Protein AF-A0A3E0RHG5-F1 (afdb_monomer_lite)

pLDDT: mean 84.39, std 18.28, range [41.81, 98.5]

Sequence (102 aa):
MKRLNKLASTSSTVNYKYDEDKYCKELLEYVTATYGQHYATDKFQATEFIIDGGHGTGFCIGNVLKYAQRYGKKGTAADARKDLMKVLHYALIQLHIHDNEL

Secondary structure (DSSP, 8-state):
----------------TT-HHHHHHHHHHHHHHHHHHHTTSS---HHHHHIIIIIHHHHHHHHHHHHHHHTTTSS-HHHHHHHHHHHHHHHHHHHHHHHHH-

Structure (mmCIF, N/CA/C/O backbone):
data_AF-A0A3E0RHG5-F1
#
_entry.id   AF-A0A3E0RHG5-F1
#
loop_
_atom_site.group_PDB
_atom_site.id
_atom_site.type_symbol
_atom_site.label_atom_id
_atom_site.label_alt_id
_atom_site.label_comp_id
_atom_site.label_asym_id
_atom_site.label_entity_id
_atom_site.label_seq_id
_atom_site.pdbx_PDB_ins_code
_atom_site.Cartn_x
_atom_site.Cartn_y
_atom_site.Cartn_z
_atom_site.occupancy
_atom_site.B_iso_or_equiv
_atom_site.auth_seq_id
_atom_site.auth_comp_id
_atom_site.auth_asym_id
_atom_site.auth_atom_id
_atom_site.pdbx_PDB_model_num
ATOM 1 N N . MET A 1 1 ? -41.312 -16.276 -15.930 1.00 50.41 1 MET A N 1
ATOM 2 C CA . MET A 1 1 ? -41.509 -15.877 -14.517 1.00 50.41 1 MET A CA 1
ATOM 3 C C . MET A 1 1 ? -40.624 -16.726 -13.611 1.00 50.41 1 MET A C 1
ATOM 5 O O . MET A 1 1 ? -40.919 -17.897 -13.427 1.00 50.41 1 MET A O 1
ATOM 9 N N . LYS A 1 2 ? -39.556 -16.149 -13.052 1.00 42.69 2 LYS A N 1
ATOM 10 C CA . LYS A 1 2 ? -38.887 -16.627 -11.830 1.00 42.69 2 LYS A CA 1
ATOM 11 C C . LYS A 1 2 ? -38.490 -15.383 -11.033 1.00 42.69 2 LYS A C 1
ATOM 13 O O . LYS A 1 2 ? -37.684 -14.587 -11.499 1.00 42.69 2 LYS A O 1
ATOM 18 N N . ARG A 1 3 ? -39.152 -15.172 -9.892 1.00 45.62 3 ARG A N 1
ATOM 19 C CA . ARG A 1 3 ? -38.770 -14.180 -8.877 1.00 45.62 3 ARG A CA 1
ATOM 20 C C . ARG A 1 3 ? -37.502 -14.680 -8.189 1.00 45.62 3 ARG A C 1
ATOM 22 O O . ARG A 1 3 ? -37.491 -15.832 -7.772 1.00 45.62 3 ARG A O 1
ATOM 29 N N . LEU A 1 4 ? -36.504 -13.818 -8.013 1.00 48.00 4 LEU A N 1
ATOM 30 C CA . LEU A 1 4 ? -35.402 -14.026 -7.072 1.00 48.00 4 LEU A CA 1
ATOM 31 C C . LEU A 1 4 ? -35.085 -12.698 -6.368 1.00 48.00 4 LEU A C 1
ATOM 33 O O . LEU A 1 4 ? -34.482 -11.790 -6.925 1.00 48.00 4 LEU A O 1
ATOM 37 N N . ASN A 1 5 ? -35.649 -12.611 -5.164 1.00 45.66 5 ASN A N 1
ATOM 38 C CA . ASN A 1 5 ? -35.195 -11.959 -3.937 1.00 45.66 5 ASN A CA 1
ATOM 39 C C . ASN A 1 5 ? -34.377 -10.664 -4.038 1.00 45.66 5 ASN A C 1
ATOM 41 O O . ASN A 1 5 ? -33.156 -10.655 -4.155 1.00 45.66 5 ASN A O 1
ATOM 45 N N . LYS A 1 6 ? -35.096 -9.564 -3.800 1.00 47.75 6 LYS A N 1
ATOM 46 C CA . LYS A 1 6 ? -34.581 -8.311 -3.249 1.00 47.75 6 LYS A CA 1
ATOM 47 C C . LYS A 1 6 ? -33.944 -8.607 -1.885 1.00 47.75 6 LYS A C 1
ATOM 49 O O . LYS A 1 6 ? -34.661 -8.791 -0.904 1.00 47.75 6 LYS A O 1
ATOM 54 N N . LEU A 1 7 ? -32.615 -8.675 -1.831 1.00 50.16 7 LEU A N 1
ATOM 55 C CA . LEU A 1 7 ? -31.874 -8.589 -0.574 1.00 50.16 7 LEU A CA 1
ATOM 56 C C . LEU A 1 7 ? -32.158 -7.209 0.021 1.00 50.16 7 LEU A C 1
ATOM 58 O O . LEU A 1 7 ? -31.738 -6.183 -0.511 1.00 50.16 7 LEU A O 1
ATOM 62 N N . ALA A 1 8 ? -32.941 -7.185 1.091 1.00 53.38 8 ALA A N 1
ATOM 63 C CA . ALA A 1 8 ? -33.047 -6.022 1.947 1.00 53.38 8 ALA A CA 1
ATOM 64 C C . ALA A 1 8 ? -31.678 -5.823 2.612 1.00 53.38 8 ALA A C 1
ATOM 66 O O . ALA A 1 8 ? -31.344 -6.558 3.538 1.00 53.38 8 ALA A O 1
ATOM 67 N N . SER A 1 9 ? -30.864 -4.876 2.135 1.00 50.97 9 SER A N 1
ATOM 68 C CA . SER A 1 9 ? -29.702 -4.447 2.910 1.00 50.97 9 SER A CA 1
ATOM 69 C C . SER A 1 9 ? -30.178 -3.415 3.926 1.00 50.97 9 SER A C 1
ATOM 71 O O . SER A 1 9 ? -30.429 -2.246 3.637 1.00 50.97 9 SER A O 1
ATOM 73 N N . THR A 1 10 ? -30.361 -3.877 5.155 1.00 53.81 10 THR A N 1
ATOM 74 C CA . THR A 1 10 ? -30.410 -3.020 6.336 1.00 53.81 10 THR A CA 1
ATOM 75 C C . THR A 1 10 ? -29.021 -2.412 6.525 1.00 53.81 10 THR A C 1
ATOM 77 O O . THR A 1 10 ? -28.228 -2.889 7.330 1.00 53.81 10 THR A O 1
ATOM 80 N N . SER A 1 11 ? -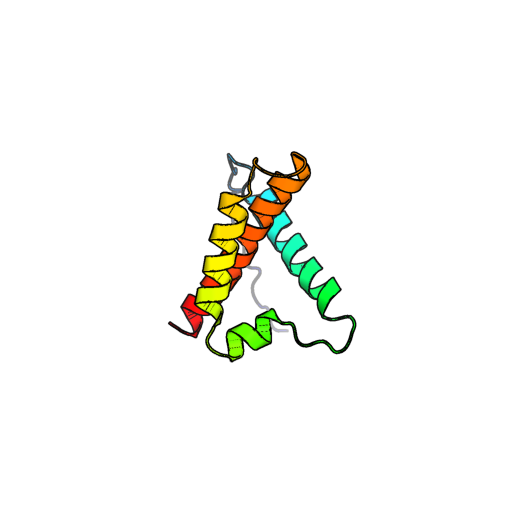28.682 -1.401 5.726 1.00 56.09 11 SER A N 1
ATOM 81 C CA . SER A 1 11 ? -27.459 -0.628 5.915 1.00 56.09 11 SER A CA 1
ATOM 82 C C . SER A 1 11 ? -27.671 0.309 7.097 1.00 56.09 11 SER A C 1
ATOM 84 O O . SER A 1 11 ? -28.073 1.460 6.927 1.00 56.09 11 SER A O 1
ATOM 86 N N . SER A 1 12 ? -27.383 -0.169 8.306 1.00 62.84 12 SER A N 1
ATOM 87 C CA . SER A 1 12 ? -26.899 0.722 9.354 1.00 62.84 12 SER A CA 1
ATOM 88 C C . SER A 1 12 ? -25.632 1.372 8.804 1.00 62.84 12 SER A C 1
ATOM 90 O O . SER A 1 12 ? -24.595 0.718 8.712 1.00 62.84 12 SER A O 1
ATOM 92 N N . THR A 1 13 ? -25.736 2.616 8.342 1.00 77.12 13 THR A N 1
ATOM 93 C CA . THR A 1 13 ? -24.590 3.389 7.866 1.00 77.12 13 THR A CA 1
ATOM 94 C C . THR A 1 13 ? -23.602 3.499 9.020 1.00 77.12 13 THR A C 1
ATOM 96 O O . THR A 1 13 ? -23.852 4.221 9.987 1.00 77.12 13 THR A O 1
ATOM 99 N N . VAL A 1 14 ? -22.527 2.713 8.965 1.00 88.88 14 VAL A N 1
ATOM 100 C CA . VAL A 1 14 ? -21.436 2.787 9.935 1.00 88.88 14 VAL A CA 1
ATOM 101 C C . VAL A 1 14 ? -20.823 4.177 9.807 1.00 88.88 14 VAL A C 1
ATOM 103 O O . VAL A 1 14 ? -20.478 4.602 8.707 1.00 88.88 14 VAL A O 1
ATOM 106 N N . ASN A 1 15 ? -20.736 4.902 10.920 1.00 91.06 15 ASN A N 1
ATOM 107 C CA . ASN A 1 15 ? -20.051 6.186 10.955 1.00 91.06 15 ASN A CA 1
ATOM 108 C C . ASN A 1 15 ? -18.568 5.946 11.258 1.00 91.06 15 ASN A C 1
ATOM 110 O O . ASN A 1 15 ? -18.202 5.638 12.394 1.00 91.06 15 ASN A O 1
ATOM 114 N N . TYR A 1 16 ? -17.742 6.038 10.222 1.00 93.75 16 TYR A N 1
ATOM 115 C CA . TYR A 1 16 ? -16.305 5.807 10.280 1.00 93.75 16 TYR A CA 1
ATOM 116 C C . TYR A 1 16 ? -15.595 7.023 10.880 1.00 93.75 16 TYR A C 1
ATOM 118 O O . TYR A 1 16 ? -15.553 8.098 10.288 1.00 93.75 16 TYR A O 1
ATOM 126 N N . LYS A 1 17 ? -15.060 6.869 12.097 1.00 96.50 17 LYS A N 1
ATOM 127 C CA . LYS A 1 17 ? -14.427 7.966 12.851 1.00 96.50 17 LYS A CA 1
ATOM 128 C C . LYS A 1 17 ? -13.131 8.457 12.200 1.00 96.50 17 LYS A C 1
ATOM 130 O O . LYS A 1 17 ? -12.724 9.593 12.442 1.00 96.50 17 LYS A O 1
ATOM 135 N N . TYR A 1 18 ? -12.464 7.596 11.442 1.00 96.06 18 TYR A N 1
ATOM 136 C CA . TYR A 1 18 ? -11.147 7.844 10.876 1.00 96.06 18 TYR A CA 1
ATOM 137 C C . TYR A 1 18 ? -11.181 7.825 9.347 1.00 96.06 18 TYR A C 1
ATOM 139 O O . TYR A 1 18 ? -10.149 7.562 8.738 1.00 96.06 18 TYR A O 1
ATOM 147 N N . ASP A 1 19 ? -12.339 8.095 8.736 1.00 96.69 19 ASP A N 1
ATOM 148 C CA . ASP A 1 19 ? -12.541 8.064 7.283 1.00 96.69 19 ASP A CA 1
ATOM 149 C C . ASP A 1 19 ? -12.129 6.717 6.646 1.00 96.69 19 ASP A C 1
ATOM 151 O O . ASP A 1 19 ? -11.591 6.670 5.535 1.00 96.69 19 ASP A O 1
ATOM 155 N N . GLU A 1 20 ? -12.304 5.599 7.360 1.00 95.88 20 GLU A N 1
ATOM 156 C CA . GLU A 1 20 ? -11.845 4.288 6.889 1.00 95.88 20 GLU A CA 1
ATOM 157 C C . GLU A 1 20 ? -12.499 3.884 5.562 1.00 95.88 20 GLU A C 1
ATOM 159 O O . GLU A 1 20 ? -11.833 3.328 4.691 1.00 95.88 20 GLU A O 1
ATOM 164 N N . ASP A 1 21 ? -13.773 4.223 5.366 1.00 95.38 21 ASP A N 1
ATOM 165 C CA . ASP A 1 21 ? -14.493 4.031 4.106 1.00 95.38 21 ASP A CA 1
ATOM 166 C C . ASP A 1 21 ? -13.811 4.746 2.935 1.00 95.38 21 ASP A C 1
ATOM 168 O O . ASP A 1 21 ? -13.571 4.151 1.878 1.00 95.38 21 ASP A O 1
ATOM 172 N N . LYS A 1 22 ? -13.438 6.010 3.138 1.00 96.69 22 LYS A N 1
ATOM 173 C CA . LYS A 1 22 ? -12.710 6.811 2.159 1.00 96.69 22 LYS A CA 1
ATOM 174 C C . LYS A 1 22 ? -11.342 6.204 1.870 1.00 96.69 22 LYS A C 1
ATOM 176 O O . LYS A 1 22 ? -10.995 6.048 0.702 1.00 96.69 22 LYS A O 1
ATOM 181 N N . TYR A 1 23 ? -10.563 5.842 2.889 1.00 97.88 23 TYR A N 1
ATOM 182 C CA . TYR A 1 23 ? -9.218 5.301 2.673 1.00 97.88 23 TYR A CA 1
ATOM 183 C C . TYR A 1 23 ? -9.231 3.912 2.031 1.00 97.88 23 TYR A C 1
ATOM 185 O O . TYR A 1 23 ? -8.388 3.638 1.176 1.00 97.88 23 TYR A O 1
ATOM 193 N N . CYS A 1 24 ? -10.203 3.060 2.364 1.00 96.94 24 CYS A N 1
ATOM 194 C CA . CYS A 1 24 ? -10.418 1.790 1.674 1.00 96.94 24 CYS A CA 1
ATOM 195 C C . CYS A 1 24 ? -10.775 2.007 0.200 1.00 96.94 24 CYS A C 1
ATOM 197 O O . CYS A 1 24 ? -10.227 1.326 -0.668 1.00 96.94 24 CYS A O 1
ATOM 199 N N . LYS A 1 25 ? -11.644 2.981 -0.100 1.00 97.12 25 LYS A N 1
ATOM 200 C CA . LYS A 1 25 ? -11.978 3.345 -1.480 1.00 97.12 25 LYS A CA 1
ATOM 201 C C . LYS A 1 25 ? -10.750 3.841 -2.245 1.00 97.12 25 LYS A C 1
ATOM 203 O O . LYS A 1 25 ? -10.491 3.368 -3.346 1.00 97.12 25 LYS A O 1
ATOM 208 N N . GLU A 1 26 ? -9.966 4.738 -1.656 1.00 97.75 26 GLU A N 1
ATOM 209 C CA . GLU A 1 26 ? -8.737 5.240 -2.277 1.00 97.75 26 GLU A CA 1
ATOM 210 C C . GLU A 1 26 ? -7.690 4.137 -2.496 1.00 97.75 26 GLU A C 1
ATOM 212 O O . GLU A 1 26 ? -7.018 4.126 -3.526 1.00 97.75 26 GLU A O 1
ATOM 217 N N . LEU A 1 27 ? -7.551 3.192 -1.5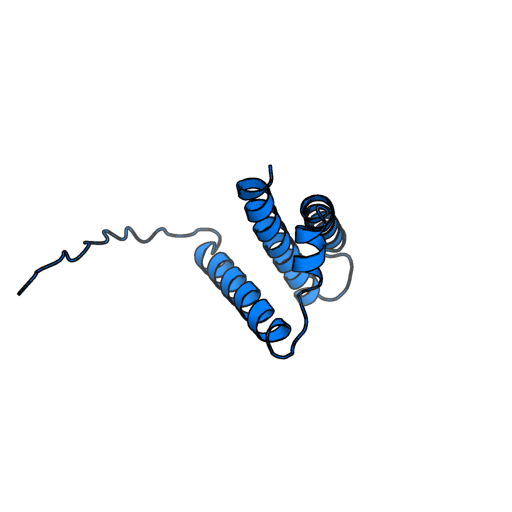58 1.00 97.56 27 LEU A N 1
ATOM 218 C CA . LEU A 1 27 ? -6.679 2.027 -1.729 1.00 97.56 27 LEU A CA 1
ATOM 219 C C . LEU A 1 27 ? -7.137 1.170 -2.912 1.00 97.56 27 LEU A C 1
ATOM 221 O O . LEU A 1 27 ? -6.306 0.751 -3.716 1.00 97.56 27 LEU A O 1
ATOM 225 N N . LEU A 1 28 ? -8.444 0.939 -3.049 1.00 95.69 28 LEU A N 1
ATOM 226 C CA . LEU A 1 28 ? -8.992 0.188 -4.175 1.00 95.69 28 LEU A CA 1
ATOM 227 C C . LEU A 1 28 ? -8.768 0.911 -5.509 1.00 95.69 28 LEU A C 1
ATOM 229 O O . LEU A 1 28 ? -8.389 0.275 -6.490 1.00 95.69 28 LEU A O 1
ATOM 233 N N . GLU A 1 29 ? -8.960 2.230 -5.556 1.00 95.88 29 GLU A N 1
ATOM 234 C CA . GLU A 1 29 ? -8.663 3.048 -6.739 1.00 95.88 29 GLU A CA 1
ATOM 235 C C . GLU A 1 29 ? -7.173 2.992 -7.096 1.00 95.88 29 GLU A C 1
ATOM 237 O O . GLU A 1 29 ? -6.822 2.803 -8.261 1.00 95.88 29 GLU A O 1
ATOM 242 N N . TYR A 1 30 ? -6.293 3.086 -6.094 1.00 93.81 30 TYR A N 1
ATOM 243 C CA . TYR A 1 30 ? -4.851 2.949 -6.269 1.00 93.81 30 TYR A CA 1
ATOM 244 C C . TYR A 1 30 ? -4.478 1.580 -6.848 1.00 93.81 30 TYR A C 1
ATOM 246 O O . TYR A 1 30 ? -3.775 1.528 -7.855 1.00 93.81 30 TYR A O 1
ATOM 254 N N . VAL A 1 31 ? -4.981 0.488 -6.260 1.00 91.62 31 VAL A N 1
ATOM 255 C CA . VAL A 1 31 ? -4.785 -0.883 -6.764 1.00 91.62 31 VAL A CA 1
ATOM 256 C C . VAL A 1 31 ? -5.304 -0.989 -8.196 1.00 91.62 31 VAL A C 1
ATOM 258 O O . VAL A 1 31 ? -4.579 -1.402 -9.086 1.00 91.62 31 VAL A O 1
ATOM 261 N N . THR A 1 32 ? -6.527 -0.543 -8.469 1.00 90.06 32 THR A N 1
ATOM 262 C CA . THR A 1 32 ? -7.114 -0.602 -9.818 1.00 90.06 32 THR A CA 1
ATOM 263 C C . THR A 1 32 ? -6.249 0.141 -10.841 1.00 90.06 32 THR A C 1
ATOM 265 O O . THR A 1 32 ? -6.026 -0.342 -11.953 1.00 90.06 32 THR A O 1
ATOM 268 N N . ALA A 1 33 ? -5.696 1.295 -10.462 1.00 88.69 33 ALA A N 1
ATOM 269 C CA . ALA A 1 33 ? -4.795 2.054 -11.316 1.00 88.69 33 ALA A CA 1
ATOM 270 C C . ALA A 1 33 ? -3.466 1.325 -11.585 1.00 88.69 33 ALA A C 1
ATOM 272 O O . ALA A 1 33 ? -2.921 1.477 -12.682 1.00 88.69 33 ALA A O 1
ATOM 273 N N . THR A 1 34 ? -2.947 0.515 -10.650 1.00 82.50 34 THR A N 1
ATOM 274 C CA . THR A 1 34 ? -1.744 -0.292 -10.920 1.00 82.50 34 THR A CA 1
ATOM 275 C C . THR A 1 34 ? -2.025 -1.363 -11.973 1.00 82.50 34 THR A C 1
ATOM 277 O O . THR A 1 34 ? -1.207 -1.533 -12.874 1.00 82.50 34 THR A O 1
ATOM 280 N N . TYR A 1 35 ? -3.209 -1.983 -11.984 1.00 76.00 35 TYR A N 1
ATOM 281 C CA . TYR A 1 35 ? -3.618 -2.854 -13.095 1.00 76.00 35 TYR A CA 1
ATOM 282 C C . TYR A 1 35 ? -3.702 -2.068 -14.425 1.00 76.00 35 TYR A C 1
ATOM 284 O O . TYR A 1 35 ? -3.186 -2.496 -15.453 1.00 76.00 35 TYR A O 1
ATOM 292 N N . GLY A 1 36 ? -4.242 -0.849 -14.434 1.00 65.69 36 GLY A N 1
ATOM 293 C CA . GLY A 1 36 ? -4.286 -0.035 -15.661 1.00 65.69 36 GLY A CA 1
ATOM 294 C C . GLY A 1 36 ? -2.906 0.317 -16.247 1.00 65.69 36 GLY A C 1
ATOM 295 O O . GLY A 1 36 ? -2.735 0.348 -17.463 1.00 65.69 36 GLY A O 1
ATOM 296 N N . GLN A 1 37 ? -1.911 0.569 -15.393 1.00 62.84 37 GLN A N 1
ATOM 297 C CA . GLN A 1 37 ? -0.549 0.927 -15.816 1.00 62.84 37 GLN A CA 1
ATOM 298 C C . GLN A 1 37 ? 0.299 -0.285 -16.220 1.00 62.84 37 GLN A C 1
ATOM 300 O O . GLN A 1 37 ? 1.207 -0.153 -17.040 1.00 62.84 37 GLN A O 1
ATOM 305 N N . HIS A 1 38 ? 0.021 -1.458 -15.653 1.00 53.78 38 HIS A N 1
ATOM 306 C CA . HIS A 1 38 ? 0.804 -2.664 -15.900 1.00 53.78 38 HIS A CA 1
ATOM 307 C C . HIS A 1 38 ? 0.264 -3.533 -17.047 1.00 53.78 38 HIS A C 1
ATOM 309 O O . HIS A 1 38 ? 1.060 -4.167 -17.730 1.00 53.78 38 HIS A O 1
ATOM 315 N N . TYR A 1 39 ? -1.047 -3.533 -17.312 1.00 49.69 39 TYR A N 1
ATOM 316 C CA . TYR A 1 39 ? -1.666 -4.437 -18.298 1.00 49.69 39 TYR A CA 1
ATOM 317 C C . TYR A 1 39 ? -1.795 -3.833 -19.710 1.00 49.69 39 TYR A C 1
ATOM 319 O O . TYR A 1 39 ? -2.291 -4.486 -20.623 1.00 49.69 39 TYR A O 1
ATOM 327 N N . ALA A 1 40 ? -1.327 -2.599 -19.922 1.00 52.28 40 ALA A N 1
ATOM 328 C CA . ALA A 1 40 ? -1.411 -1.921 -21.217 1.00 52.28 40 ALA A CA 1
ATOM 329 C C . ALA A 1 40 ? -0.348 -2.372 -22.243 1.00 52.28 40 ALA A C 1
ATOM 331 O O . ALA A 1 40 ? -0.347 -1.879 -23.371 1.00 52.28 40 ALA A O 1
ATOM 332 N N . THR A 1 41 ? 0.596 -3.257 -21.900 1.00 41.81 41 THR A N 1
ATOM 333 C CA . THR A 1 41 ? 1.600 -3.756 -22.862 1.00 41.81 41 THR A CA 1
ATOM 334 C C . THR A 1 41 ? 2.270 -5.018 -22.323 1.00 41.81 41 THR A C 1
ATOM 336 O O . THR A 1 41 ? 3.048 -4.865 -21.395 1.00 41.81 41 THR A O 1
ATOM 339 N N . ASP A 1 42 ? 1.971 -6.211 -22.866 1.00 48.12 42 ASP A N 1
ATOM 340 C CA . ASP A 1 42 ? 2.711 -7.508 -22.849 1.00 48.12 42 ASP A CA 1
ATOM 341 C C . ASP A 1 42 ? 3.836 -7.752 -21.806 1.00 48.12 42 ASP A C 1
ATOM 343 O O . ASP A 1 42 ? 4.848 -8.400 -22.077 1.00 48.12 42 ASP A O 1
ATOM 347 N N . LYS A 1 43 ? 3.697 -7.243 -20.585 1.00 44.72 43 LYS A N 1
ATOM 348 C CA . LYS A 1 43 ? 4.707 -7.288 -19.534 1.00 44.72 43 LYS A CA 1
ATOM 349 C C . LYS A 1 43 ? 4.062 -7.921 -18.324 1.00 44.72 43 LYS A C 1
ATOM 351 O O . LYS A 1 43 ? 3.400 -7.242 -17.543 1.00 44.72 43 LYS A O 1
ATOM 356 N N . PHE A 1 44 ? 4.299 -9.223 -18.190 1.00 54.97 44 PHE A N 1
ATOM 357 C CA . PHE A 1 44 ? 4.239 -9.941 -16.921 1.00 54.97 44 PHE A CA 1
ATOM 358 C C . PHE A 1 44 ? 4.654 -9.002 -15.788 1.00 54.97 44 PHE A C 1
ATOM 360 O O . PHE A 1 44 ? 5.728 -8.384 -15.861 1.00 54.97 44 PHE A O 1
ATOM 367 N N . GLN A 1 45 ? 3.804 -8.833 -14.771 1.00 64.12 45 GLN A N 1
ATOM 368 C CA . GLN A 1 45 ? 4.208 -7.991 -13.658 1.00 64.12 45 GLN A CA 1
ATOM 369 C C . GLN A 1 45 ? 5.410 -8.652 -13.000 1.00 64.12 45 GLN A C 1
ATOM 371 O O . GLN A 1 45 ? 5.353 -9.816 -12.616 1.00 64.12 45 GLN A O 1
ATOM 376 N N . ALA A 1 46 ? 6.501 -7.904 -12.825 1.00 70.06 46 ALA A N 1
ATOM 377 C CA . ALA A 1 46 ? 7.650 -8.396 -12.067 1.00 70.06 46 ALA A CA 1
ATOM 378 C C . ALA A 1 46 ? 7.212 -8.951 -10.697 1.00 70.06 46 ALA A C 1
ATOM 380 O O . ALA A 1 46 ? 7.796 -9.910 -10.214 1.00 70.06 46 ALA A O 1
ATOM 381 N N . THR A 1 47 ? 6.146 -8.392 -10.116 1.00 75.31 47 THR A N 1
ATOM 382 C CA . THR A 1 47 ? 5.487 -8.902 -8.911 1.00 75.31 47 THR A CA 1
ATOM 383 C C . THR A 1 47 ? 4.929 -10.318 -9.077 1.00 75.31 47 THR A C 1
ATOM 385 O O . THR A 1 47 ? 5.225 -11.152 -8.233 1.00 75.31 47 THR A O 1
ATOM 388 N N . GLU A 1 48 ? 4.177 -10.607 -10.145 1.00 78.31 48 GLU A N 1
ATOM 389 C CA . GLU A 1 48 ? 3.634 -11.951 -10.423 1.00 78.31 48 GLU A CA 1
ATOM 390 C C . GLU A 1 48 ? 4.776 -12.961 -10.567 1.00 78.31 48 GLU A C 1
ATOM 392 O O . GLU A 1 48 ? 4.794 -13.961 -9.865 1.00 78.31 48 GLU A O 1
ATOM 397 N N . PHE A 1 49 ? 5.817 -12.637 -11.344 1.00 82.50 49 PHE A N 1
ATOM 398 C CA . PHE A 1 49 ? 6.978 -13.524 -11.500 1.00 82.50 49 PHE A CA 1
ATOM 399 C C . PHE A 1 49 ? 7.728 -13.780 -10.180 1.00 82.50 49 PHE A C 1
ATOM 401 O O . PHE A 1 49 ? 8.225 -14.877 -9.937 1.00 82.50 49 PHE A O 1
ATOM 408 N N . ILE A 1 50 ? 7.837 -12.767 -9.315 1.00 83.88 50 ILE A N 1
ATOM 409 C CA . ILE A 1 50 ? 8.473 -12.902 -7.996 1.00 83.88 50 ILE A CA 1
ATOM 410 C C . ILE A 1 50 ? 7.631 -13.782 -7.062 1.00 83.88 50 ILE A C 1
ATOM 412 O O . ILE A 1 50 ? 8.198 -14.547 -6.279 1.00 83.88 50 ILE A O 1
ATOM 416 N N . ILE A 1 51 ? 6.303 -13.666 -7.126 1.00 85.56 51 ILE A N 1
ATOM 417 C CA . ILE A 1 51 ? 5.376 -14.480 -6.333 1.00 85.56 51 ILE A CA 1
ATOM 418 C C . ILE A 1 51 ? 5.403 -15.925 -6.836 1.00 85.56 51 ILE A C 1
ATOM 420 O O . ILE A 1 51 ? 5.756 -16.807 -6.059 1.00 85.56 51 ILE A O 1
ATOM 424 N N . ASP A 1 52 ? 5.202 -16.141 -8.138 1.00 84.88 52 ASP A N 1
ATOM 425 C CA . ASP A 1 52 ? 5.260 -17.459 -8.787 1.00 84.88 52 ASP A CA 1
ATOM 426 C C . ASP A 1 52 ? 6.618 -18.154 -8.574 1.00 84.88 52 ASP A C 1
ATOM 428 O O . ASP A 1 52 ? 6.710 -19.379 -8.514 1.00 84.88 52 ASP A O 1
ATOM 432 N N . GLY A 1 53 ? 7.693 -17.372 -8.421 1.00 86.19 53 GLY A N 1
ATOM 433 C CA . GLY A 1 53 ? 9.033 -17.850 -8.080 1.00 86.19 53 GLY A CA 1
ATOM 434 C C . GLY A 1 53 ? 9.237 -18.243 -6.609 1.00 86.19 53 GLY A C 1
ATOM 435 O O . GLY A 1 53 ? 10.367 -18.535 -6.222 1.00 86.19 53 GLY A O 1
ATOM 436 N N . GLY A 1 54 ? 8.197 -18.219 -5.768 1.00 87.75 54 GLY A N 1
ATOM 437 C CA . GLY A 1 54 ? 8.268 -18.572 -4.344 1.00 87.75 54 GLY A CA 1
ATOM 438 C C . GLY A 1 54 ? 8.935 -17.508 -3.463 1.00 87.75 54 GLY A C 1
ATOM 439 O O . GLY A 1 54 ? 9.377 -17.791 -2.347 1.00 87.75 54 GLY A O 1
ATOM 440 N N . HIS A 1 55 ? 9.048 -16.270 -3.949 1.00 92.69 55 HIS A N 1
ATOM 441 C CA . HIS A 1 55 ? 9.690 -15.161 -3.235 1.00 92.69 55 HIS A CA 1
ATOM 442 C C . HIS A 1 55 ? 8.701 -14.073 -2.790 1.00 92.69 55 HIS A C 1
ATOM 444 O O . HIS A 1 55 ? 9.114 -13.027 -2.276 1.00 92.69 55 HIS A O 1
ATOM 450 N N . GLY A 1 56 ? 7.397 -14.329 -2.931 1.00 92.25 56 GLY A N 1
ATOM 451 C CA . GLY A 1 56 ? 6.327 -13.374 -2.656 1.00 92.25 56 GLY A CA 1
ATOM 452 C C . GLY A 1 56 ? 6.356 -12.792 -1.240 1.00 92.25 56 GLY A C 1
ATOM 453 O O . GLY A 1 56 ? 6.316 -11.569 -1.083 1.00 92.25 56 GLY A O 1
ATOM 454 N N . THR A 1 57 ? 6.511 -13.633 -0.210 1.00 95.50 57 THR A N 1
ATOM 455 C CA . THR A 1 57 ? 6.496 -13.160 1.188 1.00 95.50 57 THR A CA 1
ATOM 456 C C . THR A 1 57 ? 7.667 -12.226 1.503 1.00 95.50 57 THR A C 1
ATOM 458 O O . THR A 1 57 ? 7.483 -11.121 2.020 1.00 95.50 57 THR A O 1
ATOM 461 N N . GLY A 1 58 ? 8.891 -12.626 1.144 1.00 95.38 58 GLY A N 1
ATOM 462 C CA . GLY A 1 58 ? 10.077 -11.791 1.356 1.00 95.38 58 GLY A CA 1
ATOM 463 C C . GLY A 1 58 ? 9.985 -10.461 0.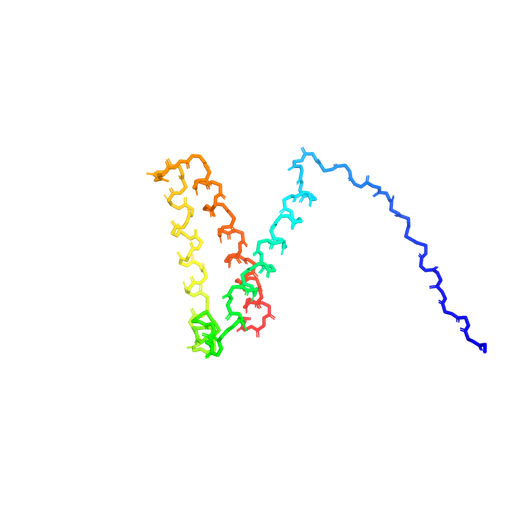605 1.00 95.38 58 GLY A C 1
ATOM 464 O O . GLY A 1 58 ? 10.332 -9.407 1.144 1.00 95.38 58 GLY A O 1
ATOM 465 N N . PHE A 1 59 ? 9.447 -10.491 -0.616 1.00 94.62 59 PHE A N 1
ATOM 466 C CA . PHE A 1 59 ? 9.227 -9.298 -1.421 1.00 94.62 59 PHE A CA 1
ATOM 467 C C . PHE A 1 59 ? 8.201 -8.343 -0.799 1.00 94.62 59 PHE A C 1
ATOM 469 O O . PHE A 1 59 ? 8.478 -7.143 -0.681 1.00 94.62 59 PHE A O 1
ATOM 476 N N . CYS A 1 60 ? 7.040 -8.843 -0.371 1.00 95.94 60 CYS A N 1
ATOM 477 C CA . CYS A 1 60 ? 5.976 -8.002 0.175 1.00 95.94 60 CYS A CA 1
ATOM 478 C C . CYS A 1 60 ? 6.365 -7.407 1.532 1.00 95.94 60 CYS A C 1
ATOM 480 O O . CYS A 1 60 ? 6.338 -6.183 1.690 1.00 95.94 60 CYS A O 1
ATOM 482 N N . ILE A 1 61 ? 6.826 -8.233 2.478 1.00 97.62 61 ILE A N 1
ATOM 483 C CA . ILE A 1 61 ? 7.281 -7.762 3.796 1.00 97.62 61 ILE A CA 1
ATOM 484 C C . ILE A 1 61 ? 8.466 -6.798 3.657 1.00 97.62 61 ILE A C 1
ATOM 486 O O . ILE A 1 61 ? 8.485 -5.741 4.292 1.00 97.62 61 ILE A O 1
ATOM 490 N N . GLY A 1 62 ? 9.424 -7.096 2.773 1.00 97.50 62 GLY A N 1
ATOM 491 C CA . GLY A 1 62 ? 10.551 -6.205 2.498 1.00 97.50 62 GLY A CA 1
ATOM 492 C C . GLY A 1 62 ? 10.109 -4.830 1.985 1.00 97.50 62 GLY A C 1
ATOM 493 O O . GLY A 1 62 ? 10.637 -3.801 2.414 1.00 97.50 62 GLY A O 1
ATOM 494 N N . ASN A 1 63 ? 9.102 -4.776 1.108 1.00 97.81 63 ASN A N 1
ATOM 495 C CA . ASN A 1 63 ? 8.548 -3.509 0.632 1.00 97.81 63 ASN A CA 1
ATOM 496 C C . ASN A 1 63 ? 7.770 -2.755 1.717 1.00 97.81 63 ASN A C 1
ATOM 498 O O . ASN A 1 63 ? 7.936 -1.536 1.818 1.00 97.81 63 ASN A O 1
ATOM 502 N N . VAL A 1 64 ? 6.982 -3.448 2.545 1.00 98.38 64 VAL A N 1
ATOM 503 C CA . VAL A 1 64 ? 6.314 -2.846 3.713 1.00 98.38 64 VAL A CA 1
ATOM 504 C C . VAL A 1 64 ? 7.345 -2.161 4.610 1.00 98.38 64 VAL A C 1
ATOM 506 O O . VAL A 1 64 ? 7.222 -0.965 4.879 1.00 98.38 64 VAL A O 1
ATOM 509 N N . LEU A 1 65 ? 8.411 -2.871 4.993 1.00 98.50 65 LEU A N 1
ATOM 510 C CA . LEU A 1 65 ? 9.483 -2.324 5.830 1.00 98.50 65 LEU A CA 1
ATOM 511 C C . LEU A 1 65 ? 10.170 -1.125 5.170 1.00 98.50 65 LEU A C 1
ATOM 513 O O . LEU A 1 65 ? 10.336 -0.083 5.803 1.00 98.50 65 LEU A O 1
ATOM 517 N N . LYS A 1 66 ? 10.512 -1.234 3.882 1.00 98.06 66 LYS A N 1
ATOM 518 C CA . LYS A 1 66 ? 11.152 -0.158 3.113 1.00 98.06 66 LYS A CA 1
ATOM 519 C C . LYS A 1 66 ? 10.330 1.134 3.128 1.00 98.06 66 LYS A C 1
ATOM 521 O O . LYS A 1 66 ? 10.891 2.209 3.348 1.00 98.06 66 LYS A O 1
ATOM 526 N N . TYR A 1 67 ? 9.023 1.058 2.869 1.00 98.38 67 TYR A N 1
ATOM 527 C CA . TYR A 1 67 ? 8.171 2.251 2.805 1.00 98.38 67 TYR A CA 1
ATOM 528 C C . TYR A 1 67 ? 7.805 2.784 4.192 1.00 98.38 67 TYR A C 1
ATOM 530 O O . TYR A 1 67 ? 7.824 4.000 4.384 1.00 98.38 67 TYR A O 1
ATOM 538 N N . ALA A 1 68 ? 7.605 1.910 5.180 1.00 98.25 68 ALA A N 1
ATOM 539 C CA . ALA A 1 68 ? 7.440 2.321 6.572 1.00 98.25 68 ALA A CA 1
ATOM 540 C C . ALA A 1 68 ? 8.677 3.075 7.094 1.00 98.25 68 ALA A C 1
ATOM 542 O O . ALA A 1 68 ? 8.553 4.120 7.726 1.00 98.25 68 ALA A O 1
ATOM 543 N N . GLN A 1 69 ? 9.887 2.602 6.776 1.00 98.25 69 GLN A N 1
ATOM 544 C CA . GLN A 1 69 ? 11.130 3.263 7.180 1.00 98.25 69 GLN A CA 1
ATOM 545 C C . GLN A 1 69 ? 11.375 4.596 6.467 1.00 98.25 69 GLN A C 1
ATOM 547 O O . GLN A 1 69 ? 12.056 5.454 7.037 1.00 98.25 69 GLN A O 1
ATOM 552 N N . ARG A 1 70 ? 10.866 4.758 5.237 1.00 98.19 70 ARG A N 1
ATOM 553 C CA . ARG A 1 70 ? 11.023 5.968 4.415 1.00 98.19 70 ARG A CA 1
ATOM 554 C C . ARG A 1 70 ? 10.048 7.083 4.788 1.00 98.19 70 ARG A C 1
ATOM 556 O O . ARG A 1 70 ? 10.400 8.252 4.622 1.00 98.19 70 ARG A O 1
ATOM 563 N N . TYR A 1 71 ? 8.867 6.729 5.289 1.00 98.19 71 TYR A N 1
ATOM 564 C CA . TYR A 1 71 ? 7.808 7.668 5.647 1.00 98.19 71 TYR A CA 1
ATOM 565 C C . TYR A 1 71 ? 8.335 8.845 6.485 1.00 98.19 71 TYR A C 1
ATOM 567 O O . TYR A 1 71 ? 8.988 8.658 7.512 1.00 98.19 71 TYR A O 1
ATOM 575 N N . GLY A 1 72 ? 8.087 10.070 6.013 1.00 96.88 72 GLY A N 1
ATOM 576 C CA . GLY A 1 72 ? 8.509 11.306 6.683 1.00 96.88 72 GLY A CA 1
ATOM 577 C C . GLY A 1 72 ? 10.012 11.616 6.629 1.00 96.88 72 GLY A C 1
ATOM 578 O O . GLY A 1 72 ? 10.419 12.667 7.110 1.00 96.88 72 GLY A O 1
ATOM 579 N N . LYS A 1 73 ? 10.843 10.748 6.032 1.00 96.75 73 LYS A N 1
ATOM 580 C CA . LYS A 1 73 ? 12.305 10.936 5.936 1.00 96.75 73 LYS A CA 1
ATOM 581 C C . LYS A 1 73 ? 12.789 11.375 4.557 1.00 96.75 73 LYS A C 1
ATOM 583 O O . LYS A 1 73 ? 13.948 11.753 4.409 1.00 96.75 73 LYS A O 1
ATOM 588 N N . LYS A 1 74 ? 11.940 11.288 3.529 1.00 93.56 74 LYS A N 1
ATOM 589 C CA . LYS A 1 74 ? 12.290 11.665 2.155 1.00 93.56 74 LYS A CA 1
ATOM 590 C C . LYS A 1 74 ? 11.100 12.282 1.426 1.00 93.56 74 LYS A C 1
ATOM 592 O O . LYS A 1 74 ? 10.021 11.700 1.410 1.00 93.56 74 LYS A O 1
ATOM 597 N N . GLY A 1 75 ? 11.356 13.381 0.718 1.00 95.31 75 GLY A N 1
ATOM 598 C CA . GLY A 1 75 ? 10.392 14.014 -0.180 1.00 95.31 75 GLY A CA 1
ATOM 599 C C . GLY 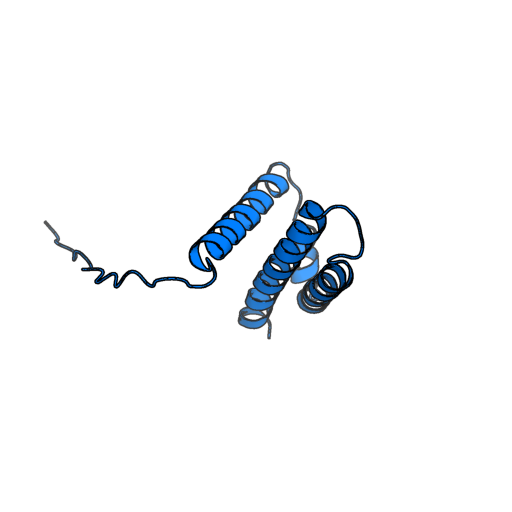A 1 75 ? 9.425 14.953 0.533 1.00 95.31 75 GLY A C 1
ATOM 600 O O . GLY A 1 75 ? 9.722 15.493 1.595 1.00 95.31 75 GLY A O 1
ATOM 601 N N . THR A 1 76 ? 8.279 15.175 -0.099 1.00 98.06 76 THR A N 1
ATOM 602 C CA . THR A 1 76 ? 7.217 16.056 0.398 1.00 98.06 76 THR A CA 1
ATOM 603 C C . THR A 1 76 ? 6.209 15.298 1.268 1.00 98.06 76 THR A C 1
ATOM 605 O O . THR A 1 76 ? 6.200 14.067 1.310 1.00 98.06 76 THR A O 1
ATOM 608 N N . ALA A 1 77 ? 5.282 16.017 1.910 1.00 97.81 77 ALA A N 1
ATOM 609 C CA . ALA A 1 77 ? 4.154 15.397 2.614 1.00 97.81 77 ALA A CA 1
ATOM 610 C C . ALA A 1 77 ? 3.312 14.486 1.696 1.00 97.81 77 ALA A C 1
ATOM 612 O O . ALA A 1 77 ? 2.855 13.421 2.113 1.00 97.81 77 ALA A O 1
ATOM 613 N N . ALA A 1 78 ? 3.158 14.859 0.420 1.00 97.56 78 ALA A N 1
ATOM 614 C CA . ALA A 1 78 ? 2.476 14.026 -0.565 1.00 97.56 78 ALA A CA 1
ATOM 615 C C . ALA A 1 78 ? 3.250 12.729 -0.855 1.00 97.56 78 ALA A C 1
ATOM 617 O O . ALA A 1 78 ? 2.640 11.679 -1.053 1.00 97.56 78 ALA A O 1
ATOM 618 N N . ASP A 1 79 ? 4.584 12.771 -0.848 1.00 97.12 79 ASP A N 1
ATOM 619 C CA . ASP A 1 79 ? 5.408 11.573 -1.030 1.00 97.12 79 ASP A CA 1
ATOM 620 C C . ASP A 1 79 ? 5.351 10.654 0.192 1.00 97.12 79 ASP A C 1
ATOM 622 O O . ASP A 1 79 ? 5.242 9.439 0.031 1.00 97.12 79 ASP A O 1
ATOM 626 N N . ALA A 1 80 ? 5.304 11.223 1.398 1.00 98.00 80 ALA A N 1
ATOM 627 C CA . ALA A 1 80 ? 5.060 10.463 2.619 1.00 98.00 80 ALA A CA 1
ATOM 628 C C . ALA A 1 80 ? 3.682 9.768 2.586 1.00 98.00 80 ALA A C 1
ATOM 630 O O . ALA A 1 80 ? 3.571 8.590 2.915 1.00 98.00 80 ALA A O 1
ATOM 631 N N . ARG A 1 81 ? 2.630 10.435 2.091 1.00 97.94 81 ARG A N 1
ATOM 632 C CA . ARG A 1 81 ? 1.316 9.796 1.895 1.00 97.94 81 ARG A CA 1
ATOM 633 C C . ARG A 1 81 ? 1.371 8.633 0.899 1.00 97.94 81 ARG A C 1
ATOM 635 O O . ARG A 1 81 ? 0.763 7.591 1.136 1.00 97.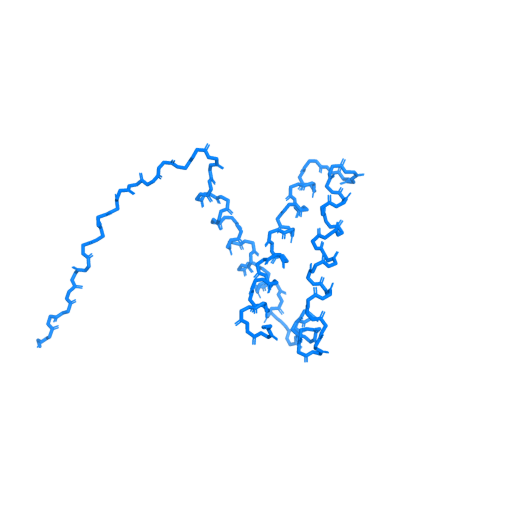94 81 ARG A O 1
ATOM 642 N N . LYS A 1 82 ? 2.114 8.784 -0.204 1.00 96.94 82 LYS A N 1
ATOM 643 C CA . LYS A 1 82 ? 2.327 7.693 -1.172 1.00 96.94 82 LYS A CA 1
ATOM 644 C C . LYS A 1 82 ? 3.047 6.504 -0.532 1.00 96.94 82 LYS A C 1
ATOM 646 O O . LYS A 1 82 ? 2.767 5.373 -0.915 1.00 96.94 82 LYS A O 1
ATOM 651 N N . ASP A 1 83 ? 3.941 6.734 0.430 1.00 98.12 83 ASP A N 1
ATOM 652 C CA . ASP A 1 83 ? 4.585 5.649 1.179 1.00 98.12 83 ASP A CA 1
ATOM 653 C C . ASP A 1 83 ? 3.579 4.845 1.997 1.00 98.12 83 ASP A C 1
ATOM 655 O O . ASP A 1 83 ? 3.594 3.618 1.918 1.00 98.12 83 ASP A O 1
ATOM 659 N N . LEU A 1 84 ? 2.651 5.511 2.692 1.00 98.38 84 LEU A N 1
ATOM 660 C CA . LEU A 1 84 ? 1.571 4.828 3.414 1.00 98.38 84 LEU A CA 1
ATOM 661 C C . LEU A 1 84 ? 0.696 3.993 2.472 1.00 98.38 84 LEU A C 1
ATOM 663 O O . LEU A 1 84 ? 0.378 2.848 2.780 1.00 98.38 84 LEU A O 1
ATOM 667 N N . MET A 1 85 ? 0.364 4.524 1.293 1.00 97.81 85 MET A N 1
ATOM 668 C CA . MET A 1 85 ? -0.444 3.782 0.324 1.00 97.81 85 MET A CA 1
ATOM 669 C C . MET A 1 85 ? 0.284 2.545 -0.221 1.00 97.81 85 MET A C 1
ATOM 671 O O . MET A 1 85 ? -0.320 1.491 -0.408 1.00 97.81 85 MET A O 1
ATOM 675 N N . LYS A 1 86 ? 1.608 2.625 -0.391 1.00 96.50 86 LYS A N 1
ATOM 676 C CA . LYS A 1 86 ? 2.422 1.458 -0.749 1.00 96.50 86 LYS A CA 1
ATOM 677 C C . LYS A 1 86 ? 2.494 0.434 0.376 1.00 96.50 86 LYS A C 1
ATOM 679 O O . LYS A 1 86 ? 2.415 -0.753 0.086 1.00 96.50 86 LYS A O 1
ATOM 684 N N . VAL A 1 87 ? 2.611 0.863 1.635 1.00 98.44 87 VAL A N 1
ATOM 685 C CA . VAL A 1 87 ? 2.542 -0.052 2.788 1.00 98.44 87 VAL A CA 1
ATOM 6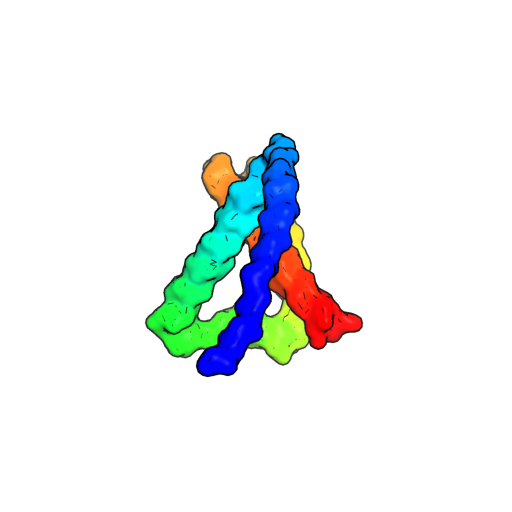86 C C . VAL A 1 87 ? 1.231 -0.839 2.763 1.00 98.44 87 VAL A C 1
ATOM 688 O O . VAL A 1 87 ? 1.271 -2.065 2.822 1.00 98.44 87 VAL A O 1
ATOM 691 N N . LEU A 1 88 ? 0.092 -0.159 2.594 1.00 98.38 88 LEU A N 1
ATOM 692 C CA . LEU A 1 88 ? -1.221 -0.806 2.505 1.00 98.38 88 LEU A CA 1
ATOM 693 C C . LEU A 1 88 ? -1.316 -1.768 1.312 1.00 98.38 88 LEU A C 1
ATOM 695 O O . LEU A 1 88 ? -1.796 -2.886 1.462 1.00 98.38 88 LEU A O 1
ATOM 699 N N . HIS A 1 89 ? -0.810 -1.368 0.145 1.00 96.31 89 HIS A N 1
ATOM 700 C CA . HIS A 1 89 ? -0.830 -2.200 -1.057 1.00 96.31 89 HIS A CA 1
ATOM 701 C C . HIS A 1 89 ? -0.015 -3.493 -0.911 1.00 96.31 89 HIS A C 1
ATOM 703 O O . HIS A 1 89 ? -0.525 -4.573 -1.197 1.00 96.31 89 HIS A O 1
ATOM 709 N N . TYR A 1 90 ? 1.231 -3.412 -0.430 1.00 96.31 90 TYR A N 1
ATOM 710 C CA . TYR A 1 90 ? 2.059 -4.609 -0.241 1.00 96.31 90 TYR A CA 1
ATOM 711 C C . TYR A 1 90 ? 1.560 -5.490 0.907 1.00 96.31 90 TYR A C 1
ATOM 713 O O . TYR A 1 90 ? 1.683 -6.708 0.822 1.00 96.31 90 TYR A O 1
ATOM 721 N N . ALA A 1 91 ? 0.956 -4.906 1.947 1.00 98.25 91 ALA A N 1
ATOM 722 C CA . ALA A 1 91 ? 0.277 -5.679 2.983 1.00 98.25 91 ALA A CA 1
ATOM 723 C C . ALA A 1 91 ? -0.941 -6.436 2.421 1.00 98.25 91 ALA A C 1
ATOM 725 O O . ALA A 1 91 ? -1.154 -7.589 2.779 1.00 98.25 91 ALA A O 1
ATOM 726 N N . LEU A 1 92 ? -1.701 -5.827 1.502 1.00 96.69 92 LEU A N 1
ATOM 727 C CA . LEU A 1 92 ? -2.838 -6.476 0.845 1.00 96.69 92 LEU A CA 1
ATOM 728 C C . LEU A 1 92 ? -2.404 -7.660 -0.035 1.00 96.69 92 LEU A C 1
ATOM 730 O O . LEU A 1 92 ? -3.033 -8.712 0.007 1.00 96.69 92 LEU A O 1
ATOM 734 N N . ILE A 1 93 ? -1.308 -7.520 -0.788 1.00 94.31 93 ILE A N 1
ATOM 735 C CA . ILE A 1 93 ? -0.740 -8.636 -1.566 1.00 94.31 93 ILE A CA 1
ATOM 736 C C . ILE A 1 93 ? -0.216 -9.733 -0.629 1.00 94.31 93 ILE A C 1
ATOM 738 O O . ILE A 1 93 ? -0.470 -10.910 -0.863 1.00 94.31 93 ILE A O 1
ATOM 742 N N . GLN A 1 94 ? 0.466 -9.365 0.462 1.00 96.38 94 GLN A N 1
ATOM 743 C CA . GLN A 1 94 ? 0.919 -10.337 1.460 1.00 96.38 94 GLN A CA 1
ATOM 744 C C . GLN A 1 94 ? -0.243 -11.122 2.072 1.00 96.38 94 GLN A C 1
ATOM 746 O O . GLN A 1 94 ? -0.085 -12.311 2.331 1.00 96.38 94 GLN A O 1
ATOM 751 N N . LEU A 1 95 ? -1.382 -10.471 2.321 1.00 97.50 95 LEU A N 1
ATOM 752 C CA . LEU A 1 95 ? -2.572 -11.143 2.832 1.00 97.50 95 LEU A CA 1
ATOM 753 C C . LEU A 1 95 ? -3.054 -12.218 1.849 1.00 97.50 95 LEU A C 1
ATOM 755 O O . LEU A 1 95 ? -3.301 -13.344 2.255 1.00 97.50 95 LEU A O 1
ATOM 759 N N . HIS A 1 96 ? -3.085 -11.908 0.549 1.00 94.88 96 HIS A N 1
ATOM 760 C CA . HIS A 1 96 ? -3.408 -12.897 -0.480 1.00 94.88 96 HIS A CA 1
ATOM 761 C C . HIS A 1 96 ? -2.418 -14.070 -0.497 1.00 94.88 96 HIS A C 1
ATOM 763 O O . HIS A 1 96 ? -2.847 -15.219 -0.500 1.00 94.88 96 HIS A O 1
ATOM 769 N N . ILE A 1 97 ? -1.111 -13.794 -0.469 1.00 93.81 97 ILE A N 1
ATOM 770 C CA . ILE A 1 97 ? -0.075 -14.840 -0.424 1.00 93.81 97 ILE A CA 1
ATOM 771 C C . ILE A 1 97 ? -0.248 -15.707 0.825 1.00 93.81 97 ILE A C 1
ATOM 773 O O . ILE A 1 97 ? -0.174 -16.925 0.740 1.00 93.81 97 ILE A O 1
ATOM 777 N N . HIS A 1 98 ? -0.513 -15.094 1.980 1.00 95.56 98 HIS A N 1
ATOM 778 C CA . HIS A 1 98 ? -0.747 -15.826 3.220 1.00 95.56 98 HIS A CA 1
ATOM 779 C C . HIS A 1 98 ? -1.926 -16.792 3.096 1.00 95.56 98 HIS A C 1
ATOM 781 O O . HIS A 1 98 ? -1.780 -17.950 3.448 1.00 95.56 98 HIS A O 1
ATOM 787 N N . ASP A 1 99 ? -3.050 -16.342 2.542 1.00 96.31 99 ASP A N 1
ATOM 788 C CA . ASP A 1 99 ? -4.254 -17.169 2.438 1.00 96.31 99 ASP A CA 1
ATOM 789 C C . ASP A 1 99 ? -4.162 -18.273 1.360 1.00 96.31 99 ASP A C 1
ATOM 791 O O . ASP A 1 99 ? -4.987 -19.186 1.361 1.00 96.31 99 ASP A O 1
ATOM 795 N N . ASN A 1 100 ? -3.215 -18.185 0.413 1.00 91.44 100 ASN A N 1
ATOM 796 C CA . ASN A 1 100 ? -3.126 -19.099 -0.740 1.00 91.44 100 ASN A CA 1
ATOM 797 C C . ASN A 1 100 ? -1.851 -19.961 -0.779 1.00 91.44 100 ASN A C 1
ATOM 799 O O . ASN A 1 100 ? -1.852 -20.993 -1.450 1.00 91.44 100 ASN A O 1
ATOM 803 N N . GLU A 1 101 ? -0.777 -19.567 -0.089 1.00 83.75 101 GLU A N 1
ATOM 804 C CA . GLU A 1 101 ? 0.535 -20.234 -0.148 1.00 83.75 101 GLU A CA 1
ATOM 805 C C . GLU A 1 101 ? 1.113 -20.626 1.226 1.00 83.75 101 GLU A C 1
ATOM 807 O O . GLU A 1 101 ? 2.098 -21.369 1.264 1.00 83.75 101 GLU A O 1
ATOM 812 N N . LEU A 1 102 ? 0.542 -20.147 2.343 1.00 68.31 102 LEU A N 1
ATOM 813 C CA . LEU A 1 102 ? 0.974 -20.465 3.717 1.00 68.31 102 LEU A CA 1
ATOM 814 C C . LEU A 1 102 ? -0.098 -21.250 4.484 1.00 68.31 102 LEU A C 1
ATOM 816 O O . LEU A 1 102 ? 0.315 -22.046 5.358 1.00 68.31 102 LEU A O 1
#

Radius of gyration: 18.09 Å; chains: 1; bounding box: 54×36×36 Å

Foldseek 3Di:
DDDDDDDPPPPPPDDDPPPVVVVVVVLVVVVVVVCVVQVPDPDDPPQNVCVVVVNLQVVLVVLLVVLVVCQPVDDDPVVNVVSVSSNVVSVVSNVVCVVPPD